Protein AF-A0A936Q738-F1 (afdb_monomer_lite)

Foldseek 3Di:
DCVVPVDDPQVVCVVVVNFALQAEAEQQADDDPVSLVSLLVRQHAYAHQQQLCVQVVVHDRQVLVSVVSVRQYAYDNPDCVRRVPRDLVVRLVRNQVSQCVVPNNVSDDSVNSLLSHFQSVCSSNVNNQATRDDDPPHDPPDDDDDCPPPVNDDPD

Secondary structure (DSSP, 8-state):
-HHHHSS-HHHHHHHTT--STT-EEE---S--HHHHHHHHHH--EEEE-HHHHHHTT-----HHHHHHTT--EEE----HHHHSS--HHHHHHHHHHHHHHHH-TTSS-HHHHHHHHTHHHHHHTT-TTTSSS--TTS--------TTSTTTS---

pLDDT: mean 93.45, std 8.48, range [57.09, 98.75]

Radius of gyration: 16.62 Å; chains: 1; bounding box: 51×31×45 Å

Structure (mmCIF, N/CA/C/O backbone):
data_AF-A0A936Q738-F1
#
_entry.id   AF-A0A936Q738-F1
#
loop_
_atom_site.group_PDB
_atom_site.id
_atom_site.type_symbol
_atom_site.label_atom_id
_atom_site.label_alt_id
_atom_site.label_comp_id
_atom_site.label_asym_id
_atom_site.label_entity_id
_atom_site.label_seq_id
_atom_site.pdbx_PDB_ins_code
_atom_site.Cartn_x
_atom_site.Cartn_y
_atom_site.Cartn_z
_atom_site.occupancy
_atom_site.B_iso_or_equiv
_atom_site.auth_seq_id
_atom_site.auth_comp_id
_atom_site.auth_asym_id
_atom_site.auth_atom_id
_atom_site.pdbx_PDB_model_num
ATOM 1 N N . MET A 1 1 ? -10.833 9.891 15.715 1.00 72.25 1 MET A N 1
ATOM 2 C CA . MET A 1 1 ? -12.306 9.834 15.862 1.00 72.25 1 MET A CA 1
ATOM 3 C C . MET A 1 1 ? -12.761 9.358 17.236 1.00 72.25 1 MET A C 1
ATOM 5 O O . MET A 1 1 ? -13.745 9.904 17.712 1.00 72.25 1 MET A O 1
ATOM 9 N N . ARG A 1 2 ? -12.042 8.444 17.906 1.00 81.81 2 ARG A N 1
ATOM 10 C CA . ARG A 1 2 ? -12.405 7.900 19.234 1.00 81.81 2 ARG A CA 1
ATOM 11 C C . ARG A 1 2 ? -12.929 8.916 20.261 1.00 81.81 2 ARG A C 1
ATOM 13 O O . ARG A 1 2 ? -13.978 8.677 20.839 1.00 81.81 2 ARG A O 1
ATOM 20 N N . SER A 1 3 ? -12.275 10.065 20.446 1.00 84.12 3 SER A N 1
ATOM 21 C CA . SER A 1 3 ? -12.733 11.092 21.404 1.00 84.12 3 SER A CA 1
ATOM 22 C C . SER A 1 3 ? -14.055 11.778 21.031 1.00 84.12 3 SER A C 1
ATOM 24 O O . SER A 1 3 ? -14.686 12.377 21.891 1.00 84.12 3 SER A O 1
ATOM 26 N N . ARG A 1 4 ? -14.473 11.711 19.760 1.00 83.44 4 ARG A N 1
ATOM 27 C CA . ARG A 1 4 ? -15.701 12.338 19.245 1.00 83.44 4 ARG A CA 1
ATOM 28 C C . ARG A 1 4 ? -16.841 11.341 19.036 1.00 83.44 4 ARG A C 1
ATOM 30 O O . ARG A 1 4 ? -17.985 11.707 19.260 1.00 83.44 4 ARG A O 1
ATOM 37 N N . SER A 1 5 ? -16.546 10.121 18.584 1.00 82.25 5 SER A N 1
ATOM 38 C CA . SER A 1 5 ? -17.558 9.103 18.253 1.00 82.25 5 SER A CA 1
ATOM 39 C C . SER A 1 5 ? -17.619 7.934 19.239 1.00 82.25 5 SER A C 1
ATOM 41 O O . SER A 1 5 ? -18.504 7.095 19.121 1.00 82.25 5 SER A O 1
ATOM 43 N N . GLY A 1 6 ? -16.661 7.819 20.166 1.00 87.75 6 GLY A N 1
ATOM 44 C CA . GLY A 1 6 ? -16.509 6.652 21.044 1.00 87.75 6 GLY A CA 1
ATOM 45 C C . GLY A 1 6 ? -16.032 5.377 20.333 1.00 87.75 6 GLY A C 1
ATOM 46 O O . GLY A 1 6 ? -15.773 4.380 20.999 1.00 87.75 6 GLY A O 1
ATOM 47 N N . ARG A 1 7 ? -15.880 5.401 19.001 1.00 85.75 7 ARG A N 1
ATOM 48 C CA . ARG A 1 7 ? -15.551 4.236 18.161 1.00 85.75 7 ARG A CA 1
ATOM 49 C C . ARG A 1 7 ? -14.163 4.329 17.544 1.00 85.75 7 ARG A C 1
ATOM 51 O O . ARG A 1 7 ? -13.603 5.424 17.398 1.00 85.75 7 ARG A O 1
ATOM 58 N N . ALA A 1 8 ? -13.611 3.176 17.177 1.00 92.00 8 ALA A N 1
ATOM 59 C CA . ALA A 1 8 ? -12.398 3.108 16.376 1.00 92.00 8 ALA A CA 1
ATOM 60 C C . ALA A 1 8 ? -12.604 3.755 14.994 1.00 92.00 8 ALA A C 1
ATOM 62 O O . ALA A 1 8 ? -13.736 3.998 14.574 1.00 92.00 8 ALA A O 1
ATOM 63 N N . ASN A 1 9 ? -11.518 4.087 14.292 1.00 92.31 9 ASN A N 1
ATOM 64 C CA . ASN A 1 9 ? -11.635 4.837 13.041 1.00 92.31 9 ASN A CA 1
ATOM 65 C C . ASN A 1 9 ? -12.286 3.968 11.951 1.00 92.31 9 ASN A C 1
ATOM 67 O O . ASN A 1 9 ? -13.209 4.434 11.287 1.00 92.31 9 ASN A O 1
ATOM 71 N N . ILE A 1 10 ? -11.846 2.712 11.799 1.00 94.19 10 ILE A N 1
ATOM 72 C CA . ILE A 1 10 ? -12.395 1.805 10.774 1.00 94.19 10 ILE A CA 1
ATOM 73 C C . ILE A 1 10 ? -13.835 1.402 11.102 1.00 94.19 10 ILE A C 1
ATOM 75 O O . ILE A 1 10 ? -14.693 1.463 10.225 1.00 94.19 10 ILE A O 1
ATOM 79 N N . GLU A 1 11 ? -14.120 1.075 12.367 1.00 93.25 11 GLU A N 1
ATOM 80 C CA . GLU A 1 11 ? -15.486 0.815 12.854 1.00 93.25 11 GLU A CA 1
ATOM 81 C C . GLU A 1 11 ? -16.431 1.956 12.465 1.00 93.25 11 GLU A C 1
ATOM 83 O O . GLU A 1 11 ? -17.464 1.738 11.839 1.00 93.25 11 GLU A O 1
ATOM 88 N N . HIS A 1 12 ? -16.028 3.196 12.756 1.00 93.56 12 HIS A N 1
ATOM 89 C CA . HIS A 1 12 ? -16.848 4.363 12.475 1.00 93.56 12 HIS A CA 1
ATOM 90 C C . HIS A 1 12 ? -17.105 4.569 10.975 1.00 93.56 12 HIS A C 1
ATOM 92 O O . HIS A 1 12 ? -18.223 4.901 10.591 1.00 93.56 12 HIS A O 1
ATOM 98 N N . LEU A 1 13 ? -16.100 4.360 10.116 1.00 93.31 13 LEU A N 1
ATOM 99 C CA . LEU A 1 13 ? -16.276 4.446 8.660 1.00 93.31 13 LEU A CA 1
ATOM 100 C C . LEU A 1 13 ? -17.224 3.364 8.130 1.00 93.31 13 LEU A C 1
ATOM 102 O O . LEU A 1 13 ? -17.991 3.619 7.200 1.00 93.31 13 LEU A O 1
ATOM 106 N N . ARG A 1 14 ? -17.201 2.174 8.734 1.00 91.81 14 ARG A N 1
ATOM 107 C CA . ARG A 1 14 ? -18.110 1.078 8.394 1.00 91.81 14 ARG A CA 1
ATOM 108 C C . ARG A 1 14 ? -19.550 1.391 8.777 1.00 91.81 14 ARG A C 1
ATOM 110 O O . ARG A 1 14 ? -20.441 1.190 7.961 1.00 91.81 14 ARG A O 1
ATOM 117 N N . ASP A 1 15 ? -19.773 1.959 9.960 1.00 92.06 15 ASP A N 1
ATOM 118 C CA . ASP A 1 15 ? -21.109 2.379 10.404 1.00 92.06 15 ASP A CA 1
ATOM 119 C C . ASP A 1 15 ? -21.731 3.449 9.499 1.00 92.06 15 ASP A C 1
ATOM 121 O O . ASP A 1 15 ? -22.948 3.509 9.341 1.00 92.06 15 ASP A O 1
ATOM 125 N N . LEU A 1 16 ? -20.892 4.295 8.897 1.00 93.25 16 LEU A N 1
ATOM 126 C CA . LEU A 1 16 ? -21.312 5.309 7.931 1.00 93.25 16 LEU A CA 1
ATOM 127 C C . LEU A 1 16 ? -21.547 4.742 6.520 1.00 93.25 16 LEU A C 1
ATOM 129 O O . LEU A 1 16 ? -21.914 5.498 5.625 1.00 93.25 16 LEU A O 1
ATOM 133 N N . GLY A 1 17 ? -21.315 3.444 6.299 1.00 94.00 17 GLY A N 1
ATOM 134 C CA . GLY A 1 17 ? -21.425 2.811 4.983 1.00 94.00 17 GLY A CA 1
ATOM 135 C C . GLY A 1 17 ? -20.328 3.229 3.999 1.00 94.00 17 GLY A C 1
ATOM 136 O O . GLY A 1 17 ? -20.502 3.075 2.794 1.00 94.00 17 GLY A O 1
ATOM 137 N N . ILE A 1 18 ? -19.216 3.785 4.496 1.00 94.31 18 ILE A N 1
ATOM 138 C CA . ILE A 1 18 ? -18.078 4.216 3.671 1.00 94.31 18 ILE A CA 1
ATOM 139 C C . ILE A 1 18 ? -17.101 3.059 3.453 1.00 94.31 18 ILE A C 1
ATOM 141 O O . ILE A 1 18 ? -16.459 3.005 2.413 1.00 94.31 18 ILE A O 1
ATOM 145 N N . ALA A 1 19 ? -16.951 2.138 4.407 1.00 94.31 19 ALA A N 1
ATOM 146 C CA . ALA A 1 19 ? -16.081 0.972 4.233 1.00 94.31 19 ALA A CA 1
ATOM 147 C C . ALA A 1 19 ? -16.670 -0.042 3.234 1.00 94.31 19 ALA A C 1
ATOM 149 O O . ALA A 1 19 ? -17.887 -0.129 3.067 1.00 94.31 19 ALA A O 1
ATOM 150 N N . GLY A 1 20 ? -15.805 -0.829 2.595 1.00 94.69 20 GLY A N 1
ATOM 151 C CA . GLY A 1 20 ? -16.184 -1.910 1.690 1.00 94.69 20 GLY A CA 1
ATOM 152 C C . GLY A 1 20 ? -15.331 -1.990 0.418 1.00 94.69 20 GLY A C 1
ATOM 153 O O . GLY A 1 20 ? -14.360 -1.247 0.258 1.00 94.69 20 GLY A O 1
ATOM 154 N N . PRO A 1 21 ? -15.718 -2.851 -0.543 1.00 94.25 21 PRO A N 1
ATOM 155 C CA . PRO A 1 21 ? -14.902 -3.178 -1.718 1.00 94.25 21 PRO A CA 1
ATOM 156 C C . PRO A 1 21 ? -14.640 -2.013 -2.682 1.00 94.25 21 PRO A C 1
ATOM 158 O O . PRO A 1 21 ? -13.734 -2.096 -3.506 1.00 94.25 21 PRO A O 1
ATOM 161 N N . ALA A 1 22 ? -15.438 -0.945 -2.603 1.00 94.31 22 ALA A N 1
ATOM 162 C CA . ALA A 1 22 ? -15.293 0.261 -3.420 1.00 94.31 22 ALA A CA 1
ATOM 163 C C . ALA A 1 22 ? -14.442 1.353 -2.742 1.00 94.31 22 ALA A C 1
ATOM 165 O O . ALA A 1 22 ? -14.378 2.478 -3.238 1.00 94.31 22 ALA A O 1
ATOM 166 N N . THR A 1 23 ? -13.803 1.036 -1.612 1.00 97.38 23 THR A N 1
ATOM 167 C CA . THR A 1 23 ? -13.111 2.013 -0.770 1.00 97.38 23 THR A CA 1
ATOM 168 C C . THR A 1 23 ? -11.634 1.693 -0.632 1.00 97.38 23 THR A C 1
ATOM 170 O O . THR A 1 23 ? -11.234 0.559 -0.363 1.00 97.38 23 THR A O 1
ATOM 173 N N . VAL A 1 24 ? -10.819 2.741 -0.771 1.00 98.12 24 VAL A N 1
ATOM 174 C CA . VAL A 1 24 ? -9.377 2.709 -0.525 1.00 98.12 24 VAL A CA 1
ATOM 175 C C . VAL A 1 24 ? -9.057 3.690 0.596 1.00 98.12 24 VAL A C 1
ATOM 177 O O . VAL A 1 24 ? -9.210 4.901 0.438 1.00 98.12 24 VAL A O 1
ATOM 180 N N . LEU A 1 25 ? -8.613 3.178 1.741 1.00 97.88 25 LEU A N 1
ATOM 181 C CA . LEU A 1 25 ? -8.233 3.997 2.887 1.00 97.88 25 LEU A CA 1
ATOM 182 C C . LEU A 1 25 ? -6.737 4.296 2.855 1.00 97.88 25 LEU A C 1
ATOM 184 O O . LEU A 1 25 ? -5.913 3.387 2.772 1.00 97.88 25 LEU A O 1
ATOM 188 N N . ALA A 1 26 ? -6.376 5.573 2.947 1.00 97.31 26 ALA A N 1
ATOM 189 C CA . ALA A 1 26 ? -4.982 5.998 2.959 1.00 97.31 26 ALA A CA 1
ATOM 190 C C . ALA A 1 26 ? -4.324 5.799 4.335 1.00 97.31 26 ALA A C 1
ATOM 192 O O . ALA A 1 26 ? -4.950 5.967 5.385 1.00 97.31 26 ALA A O 1
ATOM 193 N N . HIS A 1 27 ? -3.025 5.498 4.314 1.00 97.69 27 HIS A N 1
ATOM 194 C CA . HIS A 1 27 ? -2.110 5.361 5.454 1.00 97.69 27 HIS A CA 1
ATOM 195 C C . HIS A 1 27 ? -2.363 4.152 6.362 1.00 97.69 27 HIS A C 1
ATOM 197 O O . HIS A 1 27 ? -1.476 3.309 6.499 1.00 97.69 27 HIS A O 1
ATOM 203 N N . VAL A 1 28 ? -3.536 4.099 7.004 1.00 97.56 28 VAL A N 1
ATOM 204 C CA . VAL A 1 28 ? -4.040 3.001 7.857 1.00 97.56 28 VAL A CA 1
ATOM 205 C C . VAL A 1 28 ? -2.971 2.447 8.816 1.00 97.56 28 VAL A C 1
ATOM 207 O O . VAL A 1 28 ? -2.702 1.250 8.873 1.00 97.56 28 VAL A O 1
ATOM 210 N N . ILE A 1 29 ? -2.321 3.352 9.554 1.00 97.44 29 ILE A N 1
ATOM 211 C CA . ILE A 1 29 ? -1.153 3.052 10.400 1.00 97.44 29 ILE A CA 1
ATOM 212 C C . ILE A 1 29 ? -1.569 2.497 11.766 1.00 97.44 29 ILE A C 1
ATOM 214 O O . ILE A 1 29 ? -1.024 1.505 12.239 1.00 97.44 29 ILE A O 1
ATOM 218 N N . HIS A 1 30 ? -2.531 3.155 12.415 1.00 96.06 30 HIS A N 1
ATOM 219 C CA . HIS A 1 30 ? -2.882 2.912 13.815 1.00 96.06 30 HIS A CA 1
ATOM 220 C C . HIS A 1 30 ? -4.166 2.092 13.935 1.00 96.06 30 HIS A C 1
ATOM 222 O O . HIS A 1 30 ? -5.200 2.616 14.346 1.00 96.06 30 HIS A O 1
ATOM 228 N N . THR A 1 31 ? -4.101 0.818 13.553 1.00 96.44 31 THR A N 1
ATOM 229 C CA . THR A 1 31 ? -5.215 -0.128 13.698 1.00 96.44 31 THR A CA 1
ATOM 230 C C . THR A 1 31 ? -5.015 -1.038 14.902 1.00 96.44 31 THR A C 1
ATOM 232 O O . THR A 1 31 ? -3.916 -1.559 15.138 1.00 96.44 31 THR A O 1
ATOM 235 N N . ASN A 1 32 ? -6.093 -1.250 15.656 1.00 95.38 32 ASN A N 1
ATOM 236 C CA . ASN A 1 32 ? -6.174 -2.333 16.636 1.00 95.38 32 ASN A CA 1
ATOM 237 C C . ASN A 1 32 ? -6.583 -3.663 15.962 1.00 95.38 32 ASN A C 1
ATOM 239 O O . ASN A 1 32 ? -6.910 -3.686 14.780 1.00 95.38 32 ASN A O 1
ATOM 243 N N . GLU A 1 33 ? -6.571 -4.767 16.712 1.00 96.44 33 GLU A N 1
ATOM 244 C CA . GLU A 1 33 ? -6.899 -6.105 16.188 1.00 96.44 33 GLU A CA 1
ATOM 245 C C . GLU A 1 33 ? -8.286 -6.179 15.528 1.00 96.44 33 GLU A C 1
ATOM 247 O O . GLU A 1 33 ? -8.430 -6.740 14.444 1.00 96.44 33 GLU A O 1
ATOM 252 N N . GLU A 1 34 ? -9.293 -5.561 16.146 1.00 95.75 34 GLU A N 1
ATOM 253 C CA . GLU A 1 34 ? -10.661 -5.570 15.627 1.00 95.75 34 GLU A CA 1
ATOM 254 C C . GLU A 1 34 ? -10.774 -4.790 14.311 1.00 95.75 34 GLU A C 1
ATOM 256 O O . GLU A 1 34 ? -11.357 -5.281 13.351 1.00 95.75 34 GLU A O 1
ATOM 261 N N . GLU A 1 35 ? -10.135 -3.622 14.200 1.00 96.62 35 GLU A N 1
ATOM 262 C CA . GLU A 1 35 ? -10.085 -2.848 12.955 1.00 96.62 35 GLU A CA 1
ATOM 263 C C . GLU A 1 35 ? -9.425 -3.646 11.822 1.00 96.62 35 GLU A C 1
ATOM 265 O O . GLU A 1 35 ? -9.862 -3.556 10.677 1.00 96.62 35 GLU A O 1
ATOM 270 N N . ARG A 1 36 ? -8.411 -4.466 12.125 1.00 97.62 36 ARG A N 1
ATOM 271 C CA . ARG A 1 36 ? -7.769 -5.337 11.125 1.00 97.62 36 ARG A CA 1
ATOM 272 C C . ARG A 1 36 ? -8.672 -6.480 10.692 1.00 97.62 36 ARG A C 1
ATOM 274 O O . ARG A 1 36 ? -8.710 -6.793 9.506 1.00 97.62 36 ARG A O 1
ATOM 281 N N . ARG A 1 37 ? -9.416 -7.077 11.626 1.00 97.19 37 ARG A N 1
ATOM 282 C CA . ARG A 1 37 ? -10.444 -8.076 11.308 1.00 97.19 37 ARG A CA 1
ATOM 283 C C . ARG A 1 37 ? -11.516 -7.481 10.398 1.00 97.19 37 ARG A C 1
ATOM 285 O O . ARG A 1 37 ? -11.827 -8.056 9.364 1.00 97.19 37 ARG A O 1
ATOM 292 N N . LEU A 1 38 ? -12.001 -6.285 10.725 1.00 96.44 38 LEU A N 1
ATOM 293 C CA . LEU A 1 38 ? -13.002 -5.588 9.922 1.00 96.44 38 LEU A CA 1
ATOM 294 C C . LEU A 1 38 ? -12.519 -5.324 8.490 1.00 96.44 38 LEU A C 1
ATOM 296 O O . LEU A 1 38 ? -13.267 -5.619 7.559 1.00 96.44 38 LEU A O 1
ATOM 300 N N . LEU A 1 39 ? -11.285 -4.833 8.321 1.00 97.56 39 LEU A N 1
ATOM 301 C CA . LEU A 1 39 ? -10.675 -4.617 7.002 1.00 97.56 39 LEU A CA 1
ATOM 302 C C . LEU A 1 39 ? -10.563 -5.912 6.187 1.00 97.56 39 LEU A C 1
ATOM 304 O O . LEU A 1 39 ? -10.779 -5.896 4.977 1.00 97.56 39 LEU A O 1
ATOM 308 N N . ALA A 1 40 ? -10.219 -7.029 6.834 1.00 97.31 40 ALA A N 1
ATOM 309 C CA . ALA A 1 40 ? -10.163 -8.330 6.171 1.00 97.31 40 ALA A CA 1
ATOM 310 C C . ALA A 1 40 ? -11.561 -8.805 5.736 1.00 97.31 40 ALA A C 1
ATOM 312 O O . ALA A 1 40 ? -11.712 -9.352 4.645 1.00 97.31 40 ALA A O 1
ATOM 313 N N . ASP A 1 41 ? -12.580 -8.546 6.560 1.00 96.50 41 ASP A N 1
ATOM 314 C CA . ASP A 1 41 ? -13.944 -9.033 6.348 1.00 96.50 41 ASP A CA 1
ATOM 315 C C . ASP A 1 41 ? -14.717 -8.257 5.263 1.00 96.50 41 ASP A C 1
ATOM 317 O O . ASP A 1 41 ? -15.533 -8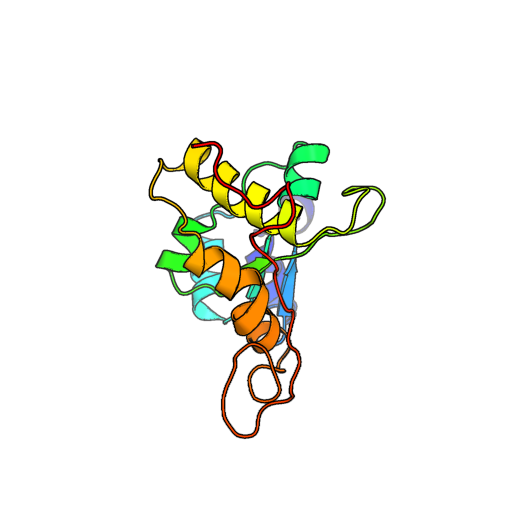.849 4.558 1.00 96.50 41 ASP A O 1
ATOM 321 N N . ASP A 1 42 ? -14.533 -6.935 5.135 1.00 94.62 42 ASP A N 1
ATOM 322 C CA . ASP A 1 42 ? -15.331 -6.108 4.203 1.00 94.62 42 ASP A CA 1
ATOM 323 C C . ASP A 1 42 ? -14.681 -5.841 2.841 1.00 94.62 42 ASP A C 1
ATOM 325 O O . ASP A 1 42 ? -15.325 -5.284 1.949 1.00 94.62 42 ASP A O 1
ATOM 329 N N . GLY A 1 43 ? -13.427 -6.253 2.653 1.00 94.31 43 GLY A N 1
ATOM 330 C CA . GLY A 1 43 ? -12.711 -6.083 1.391 1.00 94.31 43 GLY A CA 1
ATOM 331 C C . GLY A 1 43 ? -12.258 -4.650 1.103 1.00 94.31 43 GLY A C 1
ATOM 332 O O . GLY A 1 43 ? -11.869 -4.370 -0.035 1.00 94.31 43 GLY A O 1
ATOM 333 N N . THR A 1 44 ? -12.279 -3.757 2.099 1.00 97.88 44 THR A N 1
ATOM 334 C CA . THR A 1 44 ? -11.684 -2.417 1.998 1.00 97.88 44 THR A CA 1
ATOM 335 C C . THR A 1 44 ? -10.192 -2.519 1.685 1.00 97.88 44 THR A C 1
ATOM 337 O O . THR A 1 44 ? -9.448 -3.253 2.337 1.00 97.88 44 THR A O 1
ATOM 340 N N . ALA A 1 45 ? -9.728 -1.755 0.697 1.00 98.44 45 ALA A N 1
ATOM 341 C CA . ALA A 1 45 ? -8.314 -1.701 0.349 1.00 98.44 45 ALA A CA 1
ATOM 342 C C . ALA A 1 45 ? -7.566 -0.639 1.171 1.00 98.44 45 ALA A C 1
ATOM 344 O O . ALA A 1 45 ? -8.129 0.370 1.598 1.00 98.44 45 ALA A O 1
ATOM 345 N N . VAL A 1 46 ? -6.263 -0.842 1.348 1.00 98.62 46 VAL A N 1
ATOM 346 C CA . VAL A 1 46 ? -5.361 0.071 2.056 1.00 98.62 46 VAL A CA 1
ATOM 347 C C . VAL A 1 46 ? -4.354 0.661 1.076 1.00 98.62 46 VAL A C 1
ATOM 349 O O . VAL A 1 46 ? -3.597 -0.085 0.469 1.00 98.62 46 VAL A O 1
ATOM 352 N N . ALA A 1 47 ? -4.273 1.986 0.973 1.00 98.25 47 ALA A N 1
ATOM 353 C CA . ALA A 1 47 ? -3.186 2.674 0.278 1.00 98.25 47 ALA A CA 1
ATOM 354 C C . ALA A 1 47 ? -2.059 3.010 1.262 1.00 98.25 47 ALA A C 1
ATOM 356 O O . ALA A 1 47 ? -2.186 3.902 2.106 1.00 98.25 47 ALA A O 1
ATOM 357 N N . HIS A 1 48 ? -0.941 2.291 1.165 1.00 98.44 48 HIS A N 1
ATOM 358 C CA . HIS A 1 48 ? 0.248 2.570 1.959 1.00 98.44 48 HIS A CA 1
ATOM 359 C C . HIS A 1 48 ? 1.038 3.735 1.347 1.00 98.44 48 HIS A C 1
ATOM 361 O O . HIS A 1 48 ? 1.512 3.631 0.216 1.00 98.44 48 HIS A O 1
ATOM 367 N N . CYS A 1 49 ? 1.208 4.815 2.120 1.00 98.06 49 CYS A N 1
ATOM 368 C CA . CYS A 1 49 ? 1.953 6.016 1.720 1.00 98.06 49 CYS A CA 1
ATOM 369 C C . CYS A 1 49 ? 3.250 6.177 2.535 1.00 98.06 49 CYS A C 1
ATOM 371 O O . CYS A 1 49 ? 3.297 6.997 3.459 1.00 98.06 49 CYS A O 1
ATOM 373 N N . PRO A 1 50 ? 4.291 5.361 2.283 1.00 97.50 50 PRO A N 1
ATOM 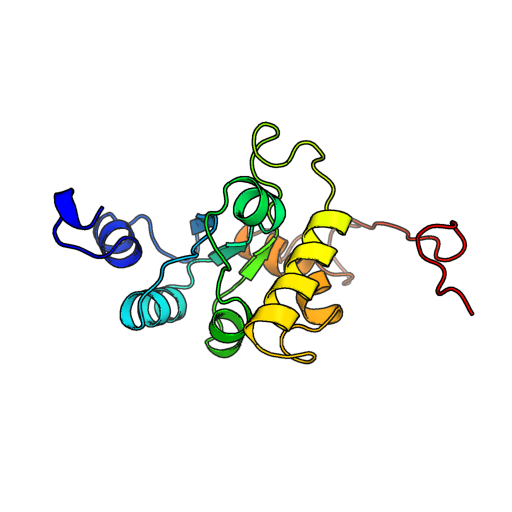374 C CA . PRO A 1 50 ? 5.447 5.262 3.168 1.00 97.50 50 PRO A CA 1
ATOM 375 C C . PRO A 1 50 ? 6.240 6.565 3.299 1.00 97.50 50 PRO A C 1
ATOM 377 O O . PRO A 1 50 ? 6.632 6.898 4.417 1.00 97.50 50 PRO A O 1
ATOM 380 N N . SER A 1 51 ? 6.458 7.320 2.216 1.00 97.06 51 SER A N 1
ATOM 381 C CA . SER A 1 51 ? 7.232 8.569 2.306 1.00 97.06 51 SER A CA 1
ATOM 382 C C . SER A 1 51 ? 6.509 9.641 3.123 1.00 97.06 51 SER A C 1
ATOM 384 O O . SER A 1 51 ? 7.134 10.275 3.971 1.00 97.06 51 SER A O 1
ATOM 386 N N . SER A 1 52 ? 5.191 9.791 2.939 1.00 97.12 52 SER A N 1
ATOM 387 C CA . SER A 1 52 ? 4.365 10.712 3.739 1.00 97.12 52 SER A CA 1
ATOM 388 C C . SER A 1 52 ? 4.375 10.327 5.218 1.00 97.12 52 SER A C 1
ATOM 390 O O . SER A 1 52 ? 4.669 11.154 6.085 1.00 97.12 52 SER A O 1
ATOM 392 N N . ASN A 1 53 ? 4.193 9.035 5.508 1.00 97.19 53 ASN A N 1
ATOM 393 C CA . ASN A 1 53 ? 4.235 8.518 6.873 1.00 97.19 53 ASN A CA 1
ATOM 394 C C . ASN A 1 53 ? 5.582 8.783 7.565 1.00 97.19 53 ASN A C 1
ATOM 396 O O . ASN A 1 53 ? 5.610 9.116 8.751 1.00 97.19 53 ASN A O 1
ATOM 400 N N . LEU A 1 54 ? 6.689 8.629 6.829 1.00 95.19 54 LEU A N 1
ATOM 401 C CA . LEU A 1 54 ? 8.036 8.928 7.309 1.00 95.19 54 LEU A CA 1
ATOM 402 C C . LEU A 1 54 ? 8.219 10.422 7.572 1.00 95.19 54 LEU A C 1
ATOM 404 O O . LEU A 1 54 ? 8.623 10.803 8.669 1.00 95.19 54 LEU A O 1
ATOM 408 N N . LYS A 1 55 ? 7.907 11.263 6.579 1.00 96.19 55 LYS A N 1
ATOM 409 C CA . LYS A 1 55 ? 8.130 12.712 6.643 1.00 96.19 55 LYS A CA 1
ATOM 410 C C . LYS A 1 55 ? 7.352 13.356 7.789 1.00 96.19 55 LYS A C 1
ATOM 412 O O . LYS A 1 55 ? 7.876 14.232 8.470 1.00 96.19 55 LYS A O 1
ATOM 417 N N . LEU A 1 56 ? 6.118 12.910 8.012 1.00 96.94 56 LEU A N 1
ATOM 418 C CA . LEU A 1 56 ? 5.230 13.443 9.047 1.00 96.94 56 LEU A CA 1
ATOM 419 C C . LEU A 1 56 ? 5.353 12.718 10.393 1.00 96.94 56 LEU A C 1
ATOM 421 O O . LEU A 1 56 ? 4.551 12.974 11.289 1.00 96.94 56 LEU A O 1
ATOM 425 N N . ALA A 1 57 ? 6.312 11.795 10.535 1.00 96.69 57 ALA A N 1
ATOM 426 C CA . ALA A 1 57 ? 6.478 10.958 11.724 1.00 96.69 57 ALA A CA 1
ATOM 427 C C . ALA A 1 57 ? 5.170 10.267 12.171 1.00 96.69 57 ALA A C 1
ATOM 429 O O . ALA A 1 57 ? 4.922 10.074 13.359 1.00 96.69 57 ALA A O 1
ATOM 430 N N . SER A 1 58 ? 4.317 9.889 11.212 1.00 96.69 58 SER A N 1
ATOM 431 C CA . SER A 1 58 ? 3.002 9.297 11.488 1.00 96.69 58 SER A CA 1
ATOM 432 C C . SER A 1 58 ? 3.096 7.839 11.941 1.00 96.69 58 SER A C 1
ATOM 434 O O . SER A 1 58 ? 2.191 7.339 12.594 1.00 96.69 58 SER A O 1
ATOM 436 N N . GLY A 1 59 ? 4.190 7.146 11.618 1.00 96.50 59 GLY A N 1
ATOM 437 C CA . GLY A 1 59 ? 4.449 5.767 12.039 1.00 96.50 59 GLY A CA 1
ATOM 438 C C . GLY A 1 59 ? 4.510 4.768 10.884 1.00 96.50 59 GLY A C 1
ATOM 439 O O . GLY A 1 59 ? 4.497 5.132 9.709 1.00 96.50 59 GLY A O 1
ATOM 440 N N . ILE A 1 60 ? 4.606 3.481 11.220 1.00 97.12 60 ILE A N 1
ATOM 441 C CA . ILE A 1 60 ? 4.804 2.396 10.250 1.00 97.12 60 ILE A CA 1
ATOM 442 C C . ILE A 1 60 ? 3.502 1.607 10.103 1.00 97.12 60 ILE A C 1
ATOM 444 O O . ILE A 1 60 ? 3.017 1.019 11.065 1.00 97.12 60 ILE A O 1
ATOM 448 N N . CYS A 1 61 ? 2.932 1.602 8.896 1.00 97.69 61 CYS A N 1
ATOM 449 C CA . CYS A 1 61 ? 1.759 0.786 8.575 1.00 97.69 61 CYS A CA 1
ATOM 450 C C . CYS A 1 61 ? 2.137 -0.708 8.634 1.00 97.69 61 CYS A C 1
ATOM 452 O O . CYS A 1 61 ? 3.159 -1.065 8.042 1.00 97.69 61 CYS A O 1
ATOM 454 N N . PRO A 1 62 ? 1.367 -1.581 9.314 1.00 97.62 62 PRO A N 1
ATOM 455 C CA . PRO A 1 62 ? 1.720 -2.990 9.513 1.00 97.62 62 PRO A CA 1
ATOM 456 C C . PRO A 1 62 ? 1.391 -3.849 8.276 1.00 97.62 62 PRO A C 1
ATOM 458 O O . PRO A 1 62 ? 0.586 -4.777 8.324 1.00 97.62 62 PRO A O 1
ATOM 461 N N . VAL A 1 63 ? 2.029 -3.542 7.144 1.00 98.50 63 VAL A N 1
ATOM 462 C CA . VAL A 1 63 ? 1.755 -4.168 5.838 1.00 98.50 63 VAL A CA 1
ATOM 463 C C . VAL A 1 63 ? 1.894 -5.702 5.849 1.00 98.50 63 VAL A C 1
ATOM 465 O O . VAL A 1 63 ? 1.004 -6.351 5.305 1.00 98.50 63 VAL A O 1
ATOM 468 N N . PRO A 1 64 ? 2.929 -6.324 6.455 1.00 98.25 64 PRO A N 1
ATOM 469 C CA . PRO A 1 64 ? 3.053 -7.781 6.484 1.00 98.25 64 PRO A CA 1
ATOM 470 C C . PRO A 1 64 ? 1.866 -8.468 7.163 1.00 98.25 64 PRO A C 1
ATOM 472 O O . PRO A 1 64 ? 1.377 -9.474 6.658 1.00 98.25 64 PRO A O 1
ATOM 475 N N . ASP A 1 65 ? 1.371 -7.901 8.267 1.00 98.31 65 ASP A N 1
ATOM 476 C CA . ASP A 1 65 ? 0.188 -8.409 8.970 1.00 98.31 65 ASP A CA 1
ATOM 477 C C . ASP A 1 65 ? -1.075 -8.250 8.112 1.00 98.31 65 ASP A C 1
ATOM 479 O O . ASP A 1 65 ? -1.871 -9.180 8.006 1.00 98.31 65 ASP A O 1
ATOM 483 N N . TYR A 1 66 ? -1.228 -7.121 7.414 1.00 98.56 66 TYR A N 1
ATOM 484 C CA . TYR A 1 66 ? -2.349 -6.918 6.492 1.00 98.56 66 TYR A CA 1
ATOM 485 C C . TYR A 1 66 ? -2.356 -7.936 5.354 1.00 98.56 66 TYR A C 1
ATOM 487 O O . TYR A 1 66 ? -3.377 -8.577 5.104 1.00 98.56 66 TYR A O 1
ATOM 495 N N . LEU A 1 67 ? -1.208 -8.141 4.707 1.00 98.31 67 LEU A N 1
ATOM 496 C CA . LEU A 1 67 ? -1.081 -9.122 3.633 1.00 98.31 67 LEU A CA 1
ATOM 497 C C . LEU A 1 67 ? -1.334 -10.551 4.136 1.00 98.31 67 LEU A C 1
ATOM 499 O O . LEU A 1 67 ? -2.002 -11.320 3.450 1.00 98.31 67 LEU A O 1
ATOM 503 N N . ALA A 1 68 ? -0.861 -10.900 5.339 1.00 97.94 68 ALA A N 1
ATOM 504 C CA . ALA A 1 68 ? -1.106 -12.210 5.947 1.00 97.94 68 ALA A CA 1
ATOM 505 C C . ALA A 1 68 ? -2.596 -12.470 6.235 1.00 97.94 68 ALA A C 1
ATOM 507 O O . ALA A 1 68 ? -3.041 -13.615 6.192 1.00 97.94 68 ALA A O 1
ATOM 508 N N . ARG A 1 69 ? -3.373 -11.411 6.485 1.00 98.25 69 ARG A N 1
ATOM 509 C CA . ARG A 1 69 ? -4.830 -11.464 6.696 1.00 98.25 69 ARG A CA 1
ATOM 510 C C . ARG A 1 69 ? -5.643 -11.424 5.401 1.00 98.25 69 ARG A C 1
ATOM 512 O O . ARG A 1 69 ? -6.865 -11.463 5.458 1.00 98.25 69 ARG A O 1
ATOM 519 N N . GLY A 1 70 ? -4.992 -11.320 4.241 1.00 97.88 70 GLY A N 1
ATOM 520 C CA . GLY A 1 70 ? -5.669 -11.173 2.951 1.00 97.88 70 GLY A CA 1
ATOM 521 C C . GLY A 1 70 ? -6.218 -9.767 2.684 1.00 97.88 70 GLY A C 1
ATOM 522 O O . GLY A 1 70 ? -6.961 -9.578 1.722 1.00 97.88 70 GLY A O 1
ATOM 523 N N . ILE A 1 71 ? -5.841 -8.769 3.492 1.00 98.56 71 ILE A N 1
ATOM 524 C CA . ILE A 1 71 ? -6.204 -7.371 3.248 1.00 98.56 71 ILE A CA 1
ATOM 525 C C . ILE A 1 71 ? -5.441 -6.886 2.015 1.00 98.56 71 ILE A C 1
ATOM 527 O O . ILE A 1 71 ? -4.219 -7.029 1.917 1.00 98.56 71 ILE A O 1
ATOM 531 N N . ARG A 1 72 ? -6.157 -6.268 1.072 1.00 98.44 72 ARG A N 1
ATOM 532 C CA . ARG A 1 72 ? -5.543 -5.686 -0.122 1.00 98.44 72 ARG A CA 1
ATOM 533 C C . ARG A 1 72 ? -4.768 -4.431 0.250 1.00 98.44 72 ARG A C 1
ATOM 535 O O . ARG A 1 72 ? -5.362 -3.444 0.678 1.00 98.44 72 ARG A O 1
ATOM 542 N N . VAL A 1 73 ? -3.459 -4.445 0.019 1.00 98.75 73 VAL A N 1
ATOM 543 C CA . VAL A 1 73 ? -2.594 -3.277 0.217 1.00 98.75 73 VAL A CA 1
ATOM 544 C C . VAL A 1 73 ? -2.045 -2.807 -1.128 1.00 98.75 73 VAL A C 1
ATOM 546 O O . VAL A 1 73 ? -1.561 -3.603 -1.929 1.00 98.75 73 VAL A O 1
ATOM 549 N N . THR A 1 74 ? -2.115 -1.505 -1.368 1.00 98.50 74 THR A N 1
ATOM 550 C CA . THR A 1 74 ? -1.614 -0.803 -2.552 1.00 98.50 74 THR A CA 1
ATOM 551 C C . THR A 1 74 ? -0.571 0.239 -2.137 1.00 98.50 74 THR A C 1
ATOM 553 O O . THR A 1 74 ? -0.312 0.429 -0.944 1.00 98.50 74 THR A O 1
ATOM 556 N N . LEU A 1 75 ? 0.049 0.914 -3.107 1.00 97.69 75 LEU A N 1
ATOM 557 C CA . LEU A 1 75 ? 0.944 2.048 -2.854 1.00 97.69 75 LEU A CA 1
ATOM 558 C C . LEU A 1 75 ? 0.309 3.372 -3.275 1.00 97.69 75 LEU A C 1
ATOM 560 O O . LEU A 1 75 ? -0.356 3.451 -4.307 1.00 97.69 75 LEU A O 1
ATOM 564 N N . GLY A 1 76 ? 0.572 4.419 -2.496 1.00 95.50 76 GLY A N 1
ATOM 565 C CA . GLY A 1 76 ? 0.214 5.796 -2.821 1.00 95.50 76 GLY A CA 1
ATOM 566 C C . GLY A 1 76 ? 1.340 6.755 -2.450 1.00 95.50 76 GLY A C 1
ATOM 567 O O . GLY A 1 76 ? 2.020 6.556 -1.452 1.00 95.50 76 GLY A O 1
ATOM 568 N N . ALA A 1 77 ? 1.544 7.807 -3.241 1.00 92.88 77 ALA A N 1
ATOM 569 C CA . ALA A 1 77 ? 2.537 8.833 -2.918 1.00 92.88 77 ALA A CA 1
ATOM 570 C C . ALA A 1 77 ? 2.009 9.884 -1.925 1.00 92.88 77 ALA A C 1
ATOM 572 O O . ALA A 1 77 ? 2.813 10.578 -1.310 1.00 92.88 77 ALA A O 1
ATOM 573 N N . ASP A 1 78 ? 0.685 9.972 -1.737 1.00 93.12 78 ASP A N 1
ATOM 574 C CA . ASP A 1 78 ? 0.017 11.101 -1.073 1.00 93.12 78 ASP A CA 1
ATOM 575 C C . ASP A 1 78 ? 0.287 12.440 -1.806 1.00 93.12 78 ASP A C 1
ATOM 577 O O . ASP A 1 78 ? 0.715 12.459 -2.964 1.00 93.12 78 ASP A O 1
ATOM 581 N N . GLY A 1 79 ? -0.035 13.573 -1.184 1.00 86.56 79 GLY A N 1
ATOM 582 C CA . GLY A 1 79 ? 0.150 14.900 -1.759 1.00 86.56 79 GLY A CA 1
ATOM 583 C C . GLY A 1 79 ? 1.608 15.373 -1.810 1.00 86.56 79 GLY A C 1
ATOM 584 O O . GLY A 1 79 ? 2.441 15.039 -0.968 1.00 86.56 79 GLY A O 1
ATOM 585 N N . ALA A 1 80 ? 1.902 16.266 -2.762 1.00 83.88 80 ALA A N 1
ATOM 586 C CA . ALA A 1 80 ? 3.210 16.915 -2.872 1.00 83.88 80 ALA A CA 1
ATOM 587 C C . ALA A 1 80 ? 3.724 17.537 -1.551 1.00 83.88 80 ALA A C 1
ATOM 589 O O . ALA A 1 80 ? 4.893 17.321 -1.262 1.00 83.88 80 ALA A O 1
ATOM 590 N N . PRO A 1 81 ? 2.913 18.205 -0.696 1.00 89.06 81 PRO A N 1
ATOM 591 C CA . PRO A 1 81 ? 3.407 18.821 0.546 1.00 89.06 81 PRO A CA 1
ATOM 592 C C . PRO A 1 81 ? 4.006 17.844 1.570 1.00 89.06 81 PRO A C 1
ATOM 594 O O . PRO A 1 81 ? 4.792 18.245 2.433 1.00 89.06 81 PRO A O 1
ATOM 597 N N . CYS A 1 82 ? 3.631 16.566 1.507 1.00 79.56 82 CYS A N 1
ATOM 598 C CA . CYS A 1 82 ? 4.071 15.522 2.431 1.00 79.56 82 CYS A CA 1
ATOM 599 C C . CYS A 1 82 ? 4.945 14.441 1.763 1.00 79.56 82 CYS A C 1
ATOM 601 O O . CYS A 1 82 ? 5.436 13.566 2.467 1.00 79.56 82 CYS A O 1
ATOM 603 N N . ASN A 1 83 ? 5.219 14.533 0.455 1.00 91.38 83 ASN A N 1
ATOM 604 C CA . ASN A 1 83 ? 6.077 13.598 -0.292 1.00 91.38 83 ASN A CA 1
ATOM 605 C C . ASN A 1 83 ? 7.260 14.281 -1.004 1.00 91.38 83 ASN A C 1
ATOM 607 O O . ASN A 1 83 ? 8.381 13.782 -0.988 1.00 91.38 83 ASN A O 1
ATOM 611 N N . ASP A 1 84 ? 6.997 15.431 -1.622 1.00 87.06 84 ASP A N 1
ATOM 612 C CA . ASP A 1 84 ? 7.900 16.268 -2.419 1.00 87.06 84 ASP A CA 1
ATOM 613 C C . ASP A 1 84 ? 8.433 15.676 -3.746 1.00 87.06 84 ASP A C 1
ATOM 615 O O . ASP A 1 84 ? 9.090 16.414 -4.483 1.00 87.06 84 ASP A O 1
ATOM 619 N N . ARG A 1 85 ? 8.184 14.397 -4.104 1.00 80.56 85 ARG A N 1
ATOM 620 C CA . ARG A 1 85 ? 8.771 13.796 -5.332 1.00 80.56 85 ARG A CA 1
ATOM 621 C C . ARG A 1 85 ? 7.856 12.963 -6.233 1.00 80.56 85 ARG A C 1
ATOM 623 O O . ARG A 1 85 ? 8.247 12.748 -7.375 1.00 80.56 85 ARG A O 1
ATOM 630 N N . LEU A 1 86 ? 6.674 12.528 -5.778 1.00 89.94 86 LEU A N 1
ATOM 631 C CA . LEU A 1 86 ? 5.730 11.687 -6.551 1.00 89.94 86 LEU A CA 1
ATOM 632 C C . LEU A 1 86 ? 6.427 10.551 -7.337 1.00 89.94 86 LEU A C 1
ATOM 634 O O . LEU A 1 86 ? 6.055 10.234 -8.466 1.00 89.94 86 LEU A O 1
ATOM 638 N N . ASP A 1 87 ? 7.458 9.952 -6.734 1.00 93.12 87 ASP A N 1
ATOM 639 C CA . ASP A 1 87 ? 8.294 8.928 -7.357 1.00 93.12 87 ASP A CA 1
ATOM 640 C C . ASP A 1 87 ? 7.868 7.529 -6.875 1.00 93.12 87 ASP A C 1
ATOM 642 O O . ASP A 1 87 ? 8.134 7.166 -5.721 1.00 93.12 87 ASP A O 1
ATOM 646 N N . PRO A 1 88 ? 7.251 6.702 -7.740 1.00 92.75 88 PRO A N 1
ATOM 647 C CA . PRO A 1 88 ? 6.777 5.378 -7.353 1.00 92.75 88 PRO A CA 1
ATOM 648 C C . PRO A 1 88 ? 7.915 4.421 -6.969 1.00 92.75 88 PRO A C 1
ATOM 650 O O . PRO A 1 88 ? 7.695 3.523 -6.156 1.00 92.75 88 PRO A O 1
ATOM 653 N N . PHE A 1 89 ? 9.133 4.592 -7.498 1.00 93.88 89 PHE A N 1
ATOM 654 C CA . PHE A 1 89 ? 10.267 3.737 -7.129 1.00 93.88 89 PHE A CA 1
ATOM 655 C C . PHE A 1 89 ? 10.763 4.037 -5.719 1.00 93.88 89 PHE A C 1
ATOM 657 O O . PHE A 1 89 ? 11.076 3.108 -4.968 1.00 93.88 89 PHE A O 1
ATOM 664 N N . SER A 1 90 ? 10.768 5.314 -5.333 1.00 94.56 90 SER A N 1
ATOM 665 C CA . SER A 1 90 ? 11.018 5.719 -3.951 1.00 94.56 90 SER A CA 1
ATOM 666 C C . SER A 1 90 ? 9.947 5.168 -3.003 1.00 94.56 90 SER A C 1
ATOM 668 O O . SER A 1 90 ? 10.307 4.574 -1.986 1.00 94.56 90 SER A O 1
ATOM 670 N N . GLU A 1 91 ? 8.654 5.243 -3.355 1.00 97.19 91 GLU A N 1
ATOM 671 C CA . GLU A 1 91 ? 7.585 4.643 -2.535 1.00 97.19 91 GLU A CA 1
ATOM 672 C C . GLU A 1 91 ? 7.756 3.126 -2.384 1.00 97.19 91 GLU A C 1
ATOM 674 O O . GLU A 1 91 ? 7.700 2.604 -1.269 1.00 97.19 91 GLU A O 1
ATOM 679 N N . MET A 1 92 ? 8.036 2.409 -3.478 1.00 97.50 92 MET A N 1
ATOM 680 C CA . MET A 1 92 ? 8.305 0.967 -3.444 1.00 97.50 92 MET A CA 1
ATOM 681 C C . MET A 1 92 ? 9.497 0.634 -2.537 1.00 97.50 92 MET A C 1
ATOM 683 O O . MET A 1 92 ? 9.423 -0.277 -1.705 1.00 97.50 92 MET A O 1
ATOM 687 N N . ARG A 1 93 ? 10.597 1.386 -2.652 1.00 96.31 93 ARG A N 1
ATOM 688 C CA . ARG A 1 93 ? 11.787 1.198 -1.815 1.00 96.31 93 ARG A CA 1
ATOM 689 C C . ARG A 1 93 ? 11.471 1.436 -0.339 1.00 96.31 93 ARG A C 1
ATOM 691 O O . ARG A 1 93 ? 11.837 0.603 0.492 1.00 96.31 93 ARG A O 1
ATOM 698 N N . HIS A 1 94 ? 10.799 2.535 -0.003 1.00 97.19 94 HIS A N 1
ATOM 699 C CA . HIS A 1 94 ? 10.449 2.851 1.381 1.00 97.19 94 HIS A CA 1
ATOM 700 C C . HIS A 1 94 ? 9.470 1.832 1.967 1.00 97.19 94 HIS A C 1
ATOM 702 O O . HIS A 1 94 ? 9.714 1.347 3.072 1.00 97.19 94 HIS A O 1
ATOM 708 N N . ALA A 1 95 ? 8.445 1.416 1.215 1.00 97.94 95 ALA A N 1
ATOM 709 C CA . ALA A 1 95 ? 7.544 0.339 1.624 1.00 97.94 95 ALA A CA 1
ATOM 710 C C . ALA A 1 95 ? 8.326 -0.936 1.970 1.00 97.94 95 ALA A C 1
ATOM 712 O O . ALA A 1 95 ? 8.128 -1.520 3.032 1.00 97.94 95 ALA A O 1
ATOM 713 N N . ALA A 1 96 ? 9.271 -1.344 1.117 1.00 97.69 96 ALA A N 1
ATOM 714 C CA . ALA A 1 96 ? 10.059 -2.553 1.339 1.00 97.69 96 ALA A CA 1
ATOM 715 C C . ALA A 1 96 ? 10.980 -2.462 2.565 1.00 97.69 96 ALA A C 1
ATOM 717 O O . ALA A 1 96 ? 11.154 -3.458 3.272 1.00 97.69 96 ALA A O 1
ATOM 718 N N . LEU A 1 97 ? 11.642 -1.319 2.771 1.00 97.88 97 LEU A N 1
ATOM 719 C CA . LEU A 1 97 ? 12.653 -1.145 3.817 1.00 97.88 97 LEU A CA 1
ATOM 720 C C . LEU A 1 97 ? 12.031 -0.909 5.196 1.00 97.88 97 LEU A C 1
ATOM 722 O O . LEU A 1 97 ? 12.522 -1.469 6.174 1.00 97.88 97 LEU A O 1
ATOM 726 N N . LEU A 1 98 ? 10.930 -0.156 5.279 1.00 97.12 98 LEU A N 1
ATOM 727 C CA . LEU A 1 98 ? 10.246 0.106 6.549 1.00 97.12 98 LEU A CA 1
ATOM 728 C C . LEU A 1 98 ? 9.790 -1.180 7.232 1.00 97.12 98 LEU A C 1
ATOM 730 O O . LEU A 1 98 ? 10.024 -1.363 8.426 1.00 97.12 98 LEU A O 1
ATOM 734 N N . GLN A 1 99 ? 9.217 -2.110 6.464 1.00 97.75 99 GLN A N 1
ATOM 735 C CA . GLN A 1 99 ? 8.776 -3.391 7.017 1.00 97.75 99 GLN A CA 1
ATOM 736 C C . GLN A 1 99 ? 9.946 -4.253 7.493 1.00 97.75 99 GLN A C 1
ATOM 738 O O . GLN A 1 99 ? 9.797 -5.014 8.444 1.00 97.75 99 GLN A O 1
ATOM 743 N N . LYS A 1 100 ? 11.132 -4.113 6.886 1.00 97.69 100 LYS A N 1
ATOM 744 C CA . LYS A 1 100 ? 12.322 -4.860 7.316 1.00 97.69 100 LYS A CA 1
ATOM 745 C C . LYS A 1 100 ? 12.844 -4.394 8.665 1.00 97.69 100 LYS A C 1
ATOM 747 O O . LYS A 1 100 ? 13.240 -5.223 9.477 1.00 97.69 100 LYS A O 1
ATOM 752 N N . VAL A 1 101 ? 12.805 -3.086 8.909 1.00 96.44 101 VAL A N 1
ATOM 7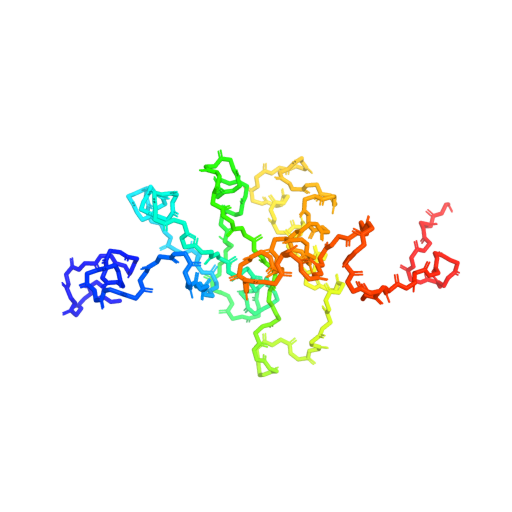53 C CA . VAL A 1 101 ? 13.151 -2.514 10.216 1.00 96.44 101 VAL A CA 1
ATOM 754 C C . VAL A 1 101 ? 12.142 -2.953 11.278 1.00 96.44 101 VAL A C 1
ATOM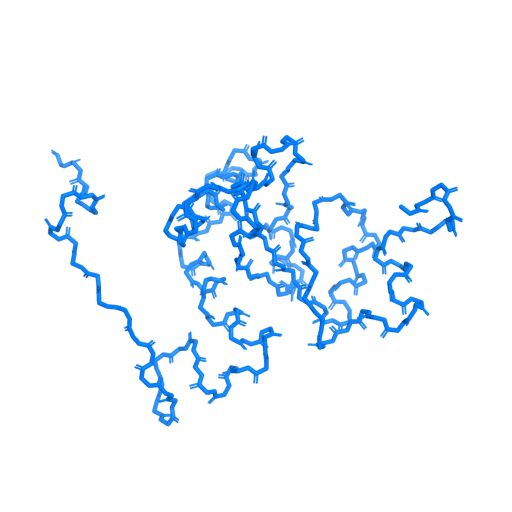 756 O O . VAL A 1 101 ? 12.540 -3.317 12.379 1.00 96.44 101 VAL A O 1
ATOM 759 N N . ALA A 1 102 ? 10.849 -2.959 10.949 1.00 94.88 102 ALA A N 1
ATOM 760 C CA . ALA A 1 102 ? 9.793 -3.275 11.908 1.00 94.88 102 ALA A CA 1
ATOM 761 C C . ALA A 1 102 ? 9.616 -4.780 12.188 1.00 94.88 102 ALA A C 1
ATOM 763 O O . ALA A 1 102 ? 9.219 -5.156 13.288 1.00 94.88 102 ALA A O 1
ATOM 764 N N . SER A 1 103 ? 9.850 -5.648 11.199 1.00 95.56 103 SER A N 1
ATOM 765 C CA . SER A 1 103 ? 9.421 -7.058 11.245 1.00 95.56 103 SER A CA 1
ATOM 766 C C . SER A 1 103 ? 10.453 -8.045 10.685 1.00 95.56 103 SER A C 1
ATOM 768 O O . SER A 1 103 ? 10.145 -9.216 10.474 1.00 95.56 103 SER A O 1
ATOM 770 N N . GLY A 1 104 ? 11.691 -7.596 10.468 1.00 96.62 104 GLY A N 1
ATOM 771 C CA . GLY A 1 104 ? 12.809 -8.440 10.051 1.00 96.62 104 GLY A CA 1
ATOM 772 C C . GLY A 1 104 ? 13.023 -8.511 8.532 1.00 96.62 104 GLY A C 1
ATOM 773 O O . GLY A 1 104 ? 12.163 -8.135 7.735 1.00 96.62 104 GLY A O 1
ATOM 774 N N . PRO A 1 105 ? 14.186 -9.017 8.085 1.00 96.06 105 PRO A N 1
ATOM 775 C CA . PRO A 1 105 ? 14.669 -8.860 6.708 1.00 96.06 105 PRO A CA 1
ATOM 776 C C . PRO A 1 105 ? 13.771 -9.49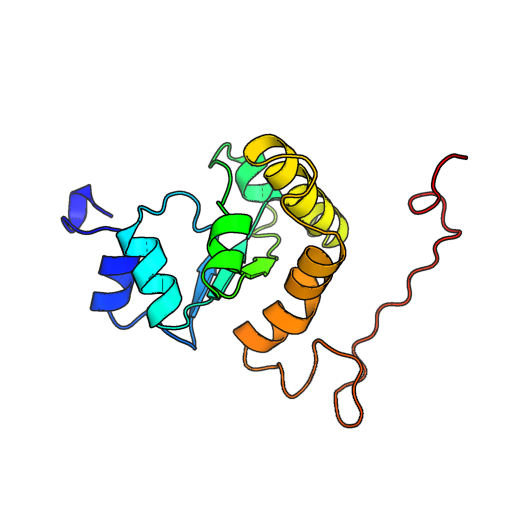8 5.635 1.00 96.06 105 PRO A C 1
ATOM 778 O O . PRO A 1 105 ? 13.796 -9.063 4.483 1.00 96.06 105 PRO A O 1
ATOM 781 N N . ALA A 1 106 ? 12.963 -10.494 6.005 1.00 95.56 106 ALA A N 1
ATOM 782 C CA . ALA A 1 106 ? 12.064 -11.213 5.104 1.00 95.56 106 ALA A CA 1
ATOM 783 C C . ALA A 1 106 ? 10.618 -10.676 5.094 1.00 95.56 106 ALA A C 1
ATOM 785 O O . ALA A 1 106 ? 9.781 -11.222 4.382 1.00 95.56 106 ALA A O 1
ATOM 786 N N . ALA A 1 107 ? 10.312 -9.616 5.853 1.00 96.69 107 ALA A N 1
ATOM 787 C CA . ALA A 1 107 ? 8.938 -9.169 6.107 1.00 96.69 107 ALA A CA 1
ATOM 788 C C . ALA A 1 107 ? 8.144 -8.758 4.855 1.00 96.69 107 ALA A C 1
ATOM 790 O O . ALA A 1 107 ? 6.930 -8.941 4.809 1.00 96.69 107 ALA A O 1
ATOM 791 N N . LEU A 1 108 ? 8.814 -8.182 3.850 1.00 97.50 108 LEU A N 1
ATOM 792 C CA . LEU A 1 108 ? 8.178 -7.781 2.596 1.00 97.50 108 LEU A CA 1
ATOM 793 C C . LEU A 1 108 ? 9.145 -7.940 1.417 1.00 97.50 108 LEU A C 1
ATOM 795 O O . LEU A 1 108 ? 10.207 -7.300 1.357 1.00 97.50 108 LEU A O 1
ATOM 799 N N . THR A 1 109 ? 8.774 -8.816 0.486 1.00 97.44 109 THR A N 1
ATOM 800 C CA . THR A 1 109 ? 9.568 -9.146 -0.705 1.00 97.44 109 THR A CA 1
ATOM 801 C C . THR A 1 109 ? 9.415 -8.090 -1.799 1.00 97.44 109 THR A C 1
ATOM 803 O O . THR A 1 109 ? 8.405 -7.391 -1.878 1.00 97.44 109 THR A O 1
ATOM 806 N N . ALA A 1 110 ? 10.401 -8.002 -2.697 1.00 96.31 110 ALA A N 1
ATOM 807 C CA . ALA A 1 110 ? 10.336 -7.097 -3.847 1.00 96.31 110 ALA A CA 1
ATOM 808 C C . ALA A 1 110 ? 9.125 -7.387 -4.757 1.00 96.31 110 ALA A C 1
ATOM 810 O O . ALA A 1 110 ? 8.486 -6.457 -5.240 1.00 96.31 110 ALA A O 1
ATOM 811 N N . TRP A 1 111 ? 8.760 -8.662 -4.938 1.00 97.00 111 TRP A N 1
ATOM 812 C CA . TRP A 1 111 ? 7.596 -9.051 -5.741 1.00 97.00 111 TRP A CA 1
ATOM 813 C C . TRP A 1 111 ? 6.265 -8.648 -5.106 1.00 97.00 111 TRP A C 1
ATOM 815 O O . TRP A 1 111 ? 5.376 -8.191 -5.821 1.00 97.00 111 TRP A O 1
ATOM 825 N N . GLN A 1 112 ? 6.123 -8.763 -3.781 1.00 98.31 112 GLN A N 1
ATOM 826 C CA . GLN A 1 112 ? 4.935 -8.251 -3.090 1.00 98.31 112 GLN A CA 1
ATOM 827 C C . GLN A 1 112 ? 4.805 -6.739 -3.291 1.00 98.31 112 GLN A C 1
ATOM 829 O O . GLN A 1 112 ? 3.737 -6.270 -3.667 1.00 98.31 112 GLN A O 1
ATOM 834 N N . VAL A 1 113 ? 5.901 -5.990 -3.143 1.00 98.38 113 VAL A N 1
ATOM 835 C CA . VAL A 1 113 ? 5.918 -4.537 -3.377 1.00 98.38 113 VAL A CA 1
ATOM 836 C C . VAL A 1 113 ? 5.549 -4.188 -4.821 1.00 98.38 113 VAL A C 1
ATOM 838 O O . VAL A 1 113 ? 4.709 -3.318 -5.040 1.00 98.38 113 VAL A O 1
ATOM 841 N N . ALA A 1 114 ? 6.114 -4.887 -5.808 1.00 97.69 114 ALA A N 1
ATOM 842 C CA . ALA A 1 114 ? 5.782 -4.670 -7.214 1.00 97.69 114 ALA A CA 1
ATOM 843 C C . ALA A 1 114 ? 4.295 -4.939 -7.497 1.00 97.69 114 ALA A C 1
ATOM 845 O O . ALA A 1 114 ? 3.657 -4.167 -8.211 1.00 97.69 114 ALA A O 1
ATOM 846 N N . ARG A 1 115 ? 3.710 -5.984 -6.894 1.00 98.25 115 ARG A N 1
ATOM 847 C CA . ARG A 1 115 ? 2.266 -6.260 -6.984 1.00 98.25 115 ARG A CA 1
ATOM 848 C C . ARG A 1 115 ? 1.423 -5.168 -6.328 1.00 98.25 115 ARG A C 1
ATOM 850 O O . ARG A 1 115 ? 0.441 -4.742 -6.931 1.00 98.25 115 ARG A O 1
ATOM 857 N N . MET A 1 116 ? 1.821 -4.679 -5.149 1.00 98.62 116 MET A N 1
ATOM 858 C CA . MET A 1 116 ? 1.164 -3.547 -4.476 1.00 98.62 116 MET A CA 1
ATOM 859 C C . MET A 1 116 ? 1.153 -2.291 -5.363 1.00 98.62 116 MET A C 1
ATOM 861 O O . MET A 1 116 ? 0.167 -1.558 -5.383 1.00 98.62 116 MET A O 1
ATOM 865 N N . ALA A 1 117 ? 2.233 -2.065 -6.120 1.00 98.00 117 ALA A N 1
ATOM 866 C CA . ALA A 1 117 ? 2.379 -0.952 -7.059 1.00 98.00 117 ALA A CA 1
ATOM 867 C C . ALA A 1 117 ? 1.595 -1.121 -8.376 1.00 98.00 117 ALA A C 1
ATOM 869 O O . ALA A 1 117 ? 1.462 -0.162 -9.130 1.00 98.00 117 ALA A O 1
ATOM 870 N N . THR A 1 118 ? 1.119 -2.333 -8.688 1.00 98.44 118 THR A N 1
ATOM 871 C CA . THR A 1 118 ? 0.533 -2.680 -9.993 1.00 98.44 118 THR A CA 1
ATOM 872 C C . THR A 1 118 ? -0.817 -3.380 -9.832 1.00 98.44 118 THR A C 1
ATOM 874 O O . THR A 1 118 ? -1.846 -2.714 -9.723 1.00 98.44 118 THR A O 1
ATOM 877 N N . ALA A 1 119 ? -0.830 -4.714 -9.795 1.00 98.38 119 ALA A N 1
ATOM 878 C CA . ALA A 1 119 ? -2.028 -5.545 -9.798 1.00 98.38 119 ALA A CA 1
ATOM 879 C C . ALA A 1 119 ? -2.992 -5.218 -8.648 1.00 98.38 119 ALA A C 1
ATOM 881 O O . ALA A 1 119 ? -4.196 -5.111 -8.877 1.00 98.38 119 ALA A O 1
ATOM 882 N N . GLU A 1 120 ? -2.481 -5.011 -7.431 1.00 98.44 120 GLU A N 1
ATOM 883 C CA . GLU A 1 120 ? -3.336 -4.706 -6.278 1.00 98.44 120 GLU A CA 1
ATOM 884 C C . GLU A 1 120 ? -3.917 -3.290 -6.370 1.00 98.44 120 GLU A C 1
ATOM 886 O O . GLU A 1 120 ? -5.080 -3.083 -6.030 1.00 98.44 120 GLU A O 1
ATOM 891 N N . GLY A 1 121 ? -3.150 -2.328 -6.897 1.00 97.81 121 GLY A N 1
ATOM 892 C CA . GLY A 1 121 ? -3.632 -0.977 -7.192 1.00 97.81 121 GLY A CA 1
ATOM 893 C C . GLY A 1 121 ? -4.761 -0.983 -8.223 1.00 97.81 121 GLY A C 1
ATOM 894 O O . GLY A 1 121 ? -5.825 -0.413 -7.986 1.00 97.81 121 GLY A O 1
ATOM 895 N N . ALA A 1 122 ? -4.569 -1.695 -9.336 1.00 98.12 122 ALA A N 1
ATOM 896 C CA . ALA A 1 122 ? -5.596 -1.843 -10.364 1.00 98.12 122 ALA A CA 1
ATOM 897 C C . ALA A 1 122 ? -6.851 -2.537 -9.815 1.00 98.12 122 ALA A C 1
ATOM 899 O O . ALA A 1 122 ? -7.963 -2.071 -10.053 1.00 98.12 122 ALA A O 1
ATOM 900 N N . ALA A 1 123 ? -6.694 -3.617 -9.045 1.00 97.56 123 ALA A N 1
ATOM 901 C CA . ALA A 1 123 ? -7.816 -4.322 -8.431 1.00 97.56 123 ALA A CA 1
ATOM 902 C C . ALA A 1 123 ? -8.595 -3.434 -7.445 1.00 97.56 123 ALA A C 1
ATOM 904 O O . ALA A 1 123 ? -9.822 -3.405 -7.507 1.00 97.56 123 ALA A O 1
ATOM 905 N N . ALA A 1 124 ? -7.903 -2.675 -6.588 1.00 97.81 124 ALA A N 1
ATOM 906 C CA . ALA A 1 124 ? -8.528 -1.759 -5.630 1.00 97.81 124 ALA A CA 1
ATOM 907 C C . ALA A 1 124 ? -9.334 -0.637 -6.306 1.00 97.81 124 ALA A C 1
ATOM 909 O O . ALA A 1 124 ? -10.323 -0.172 -5.751 1.00 97.81 124 ALA A O 1
ATOM 910 N N . LEU A 1 125 ? -8.928 -0.220 -7.507 1.00 97.06 125 LEU A N 1
ATOM 911 C CA . LEU A 1 125 ? -9.612 0.810 -8.293 1.00 97.06 125 LEU A CA 1
ATOM 912 C C . LEU A 1 125 ? -10.679 0.245 -9.250 1.00 97.06 125 LEU A C 1
ATOM 914 O O . LEU A 1 125 ? -11.212 0.987 -10.072 1.00 97.06 125 LEU A O 1
ATOM 918 N N . GLY A 1 126 ? -10.977 -1.059 -9.198 1.00 96.81 126 GLY A N 1
ATOM 919 C CA . GLY A 1 126 ? -11.928 -1.699 -10.118 1.00 96.81 126 GLY A CA 1
ATOM 920 C C . GLY A 1 126 ? -11.413 -1.838 -11.558 1.00 96.81 126 GLY A C 1
ATOM 921 O O . GLY A 1 126 ? -12.181 -2.120 -12.473 1.00 96.81 126 GLY A O 1
ATOM 922 N N . LEU A 1 127 ? -10.107 -1.667 -11.771 1.00 97.75 127 LEU A N 1
ATOM 923 C CA . LEU A 1 127 ? -9.434 -1.713 -13.072 1.00 97.75 127 LEU A CA 1
ATOM 924 C C . LEU A 1 127 ? -8.689 -3.030 -13.321 1.00 97.75 127 LEU A C 1
ATOM 926 O O . LEU A 1 127 ? -8.036 -3.175 -14.350 1.00 97.75 127 LEU A O 1
ATOM 930 N N . GLY A 1 128 ? -8.785 -4.012 -12.419 1.00 97.44 128 GLY A N 1
ATOM 931 C CA . GLY A 1 128 ? -8.037 -5.273 -12.521 1.00 97.44 128 GLY A CA 1
ATOM 932 C C . GLY A 1 128 ? -8.333 -6.097 -13.784 1.00 97.44 128 GLY A C 1
ATOM 933 O O . GLY A 1 128 ? -7.472 -6.852 -14.232 1.00 97.44 128 GLY A O 1
ATOM 934 N N . ALA A 1 129 ? -9.513 -5.938 -14.395 1.00 97.81 129 ALA A N 1
ATOM 935 C CA . ALA A 1 129 ? -9.847 -6.547 -15.688 1.00 97.81 129 ALA A CA 1
ATOM 936 C C . ALA A 1 129 ? -9.234 -5.800 -16.890 1.00 97.81 129 ALA A C 1
ATOM 938 O O . ALA A 1 129 ? -9.168 -6.350 -17.984 1.00 97.81 129 ALA A O 1
ATOM 939 N N . VAL A 1 130 ? -8.785 -4.559 -16.688 1.00 98.12 130 VAL A N 1
ATOM 940 C CA . VAL A 1 130 ? -8.282 -3.657 -17.733 1.00 98.12 130 VAL A CA 1
ATOM 941 C C . VAL A 1 130 ? -6.759 -3.557 -17.700 1.00 98.12 130 VAL A C 1
ATOM 943 O O . VAL A 1 130 ? -6.144 -3.545 -18.760 1.00 98.12 130 VAL A O 1
ATOM 946 N N . CYS A 1 131 ? -6.134 -3.483 -16.522 1.00 98.19 131 CYS A N 1
ATOM 947 C CA . CYS A 1 131 ? -4.687 -3.305 -16.372 1.00 98.19 131 CYS A CA 1
ATOM 948 C C . CYS A 1 131 ? -4.142 -3.937 -15.073 1.00 98.19 131 CYS A C 1
ATOM 950 O O . CYS A 1 131 ? -4.841 -4.672 -14.373 1.00 98.19 131 CYS A O 1
ATOM 952 N N . GLY A 1 132 ? -2.865 -3.676 -14.768 1.00 97.38 132 GLY A N 1
ATOM 953 C CA . GLY A 1 132 ? -2.176 -4.128 -13.551 1.00 97.38 132 GLY A CA 1
ATOM 954 C C . GLY A 1 132 ? -1.361 -5.416 -13.711 1.00 97.38 132 GLY A C 1
ATOM 955 O O . GLY A 1 132 ? -0.498 -5.690 -12.881 1.00 97.38 132 GLY A O 1
ATOM 956 N N . THR A 1 133 ? -1.580 -6.178 -14.784 1.00 98.19 133 THR A N 1
ATOM 957 C CA . THR A 1 133 ? -0.816 -7.383 -15.147 1.00 98.19 133 THR A CA 1
ATOM 958 C C . THR A 1 133 ? -0.648 -7.477 -16.665 1.00 98.19 133 THR A C 1
ATOM 960 O O . THR A 1 133 ? -1.419 -6.882 -17.420 1.00 98.19 133 THR A O 1
ATOM 963 N N . ILE A 1 134 ? 0.357 -8.234 -17.116 1.00 97.88 134 ILE A N 1
ATOM 964 C CA . ILE A 1 134 ? 0.603 -8.508 -18.538 1.00 97.88 134 ILE A CA 1
ATOM 965 C C . ILE A 1 134 ? -0.130 -9.798 -18.909 1.00 97.88 134 ILE A C 1
ATOM 967 O O . ILE A 1 134 ? 0.378 -10.897 -18.699 1.00 97.88 134 ILE A O 1
ATOM 971 N N . GLU A 1 135 ? -1.345 -9.657 -19.430 1.00 98.06 135 GLU A N 1
ATOM 972 C CA . GLU A 1 135 ? -2.211 -10.766 -19.831 1.00 98.06 135 GLU A CA 1
ATOM 973 C C . GLU A 1 135 ? -2.928 -10.422 -21.142 1.00 98.06 135 GLU A C 1
ATOM 975 O O . GLU A 1 135 ? -3.208 -9.254 -21.427 1.00 98.06 135 GLU A O 1
ATOM 980 N N . VAL A 1 136 ? -3.237 -11.440 -21.947 1.00 98.12 136 VAL A N 1
ATOM 981 C CA . VAL A 1 136 ? -3.965 -11.260 -23.211 1.00 98.12 136 VAL A CA 1
ATOM 982 C C . VAL A 1 136 ? -5.321 -10.603 -22.940 1.00 98.12 136 VAL A C 1
ATOM 984 O O . VAL A 1 136 ? -6.060 -11.031 -22.058 1.00 98.12 136 VAL A O 1
ATOM 987 N N . GLY A 1 137 ? -5.651 -9.566 -23.712 1.00 97.69 137 GLY A N 1
ATOM 988 C CA . GLY A 1 137 ? -6.915 -8.831 -23.597 1.00 97.69 137 GLY A CA 1
ATOM 989 C C . GLY A 1 137 ? -6.888 -7.632 -22.642 1.00 97.69 137 GLY A C 1
ATOM 990 O O . GLY A 1 137 ? -7.804 -6.815 -22.703 1.00 97.69 137 GLY A O 1
ATOM 991 N N . LYS A 1 138 ? -5.845 -7.470 -21.813 1.00 98.44 138 LYS A N 1
ATOM 992 C CA . LYS A 1 138 ? -5.648 -6.259 -20.997 1.00 98.44 138 LYS A CA 1
ATOM 993 C C . LYS A 1 138 ? -4.969 -5.140 -21.792 1.00 98.44 138 LYS A C 1
ATOM 995 O O . LYS A 1 138 ? -4.313 -5.377 -22.807 1.00 98.44 138 LYS A O 1
ATOM 1000 N N . ARG A 1 139 ? -5.129 -3.899 -21.327 1.00 98.19 139 ARG A N 1
ATOM 1001 C CA . ARG A 1 139 ? -4.492 -2.703 -21.892 1.00 98.19 139 ARG A CA 1
ATOM 1002 C C . ARG A 1 139 ? -2.972 -2.783 -21.727 1.00 98.19 139 ARG A C 1
ATOM 1004 O O . ARG A 1 139 ? -2.476 -3.214 -20.689 1.00 98.19 139 ARG A O 1
ATOM 1011 N N . ALA A 1 140 ? -2.237 -2.319 -22.735 1.00 97.38 140 ALA A N 1
ATOM 1012 C CA . ALA A 1 140 ? -0.775 -2.306 -22.752 1.00 97.38 140 ALA A CA 1
ATOM 1013 C C . ALA A 1 140 ? -0.174 -1.148 -21.922 1.00 97.38 140 ALA A C 1
ATOM 1015 O O . ALA A 1 140 ? 0.588 -0.333 -22.438 1.00 97.38 140 ALA A O 1
ATOM 1016 N N . ASP A 1 141 ? -0.507 -1.082 -20.631 1.00 97.25 141 ASP A N 1
ATOM 1017 C CA . ASP A 1 141 ? 0.104 -0.146 -19.678 1.00 97.25 141 ASP A CA 1
ATOM 1018 C C . ASP A 1 141 ? 1.439 -0.719 -19.189 1.00 97.25 141 ASP A C 1
ATOM 1020 O O . ASP A 1 141 ? 1.499 -1.438 -18.190 1.00 97.25 141 ASP A O 1
ATOM 1024 N N . VAL A 1 142 ? 2.513 -0.450 -19.931 1.00 96.44 142 VAL A N 1
ATOM 1025 C CA . VAL A 1 142 ? 3.828 -1.061 -19.699 1.00 96.44 142 VAL A CA 1
ATOM 1026 C C . VAL A 1 142 ? 4.878 0.006 -19.415 1.00 96.44 142 VAL A C 1
ATOM 1028 O O . VAL A 1 142 ? 4.948 1.029 -20.092 1.00 96.44 142 VAL A O 1
ATOM 1031 N N . VAL A 1 143 ? 5.736 -0.269 -18.432 1.00 93.50 143 VAL A N 1
ATOM 1032 C CA . VAL A 1 143 ? 6.948 0.505 -18.151 1.00 93.50 143 VAL A CA 1
ATOM 1033 C C . VAL A 1 143 ? 8.154 -0.374 -18.467 1.00 93.50 143 VAL A C 1
ATOM 1035 O O . VAL A 1 143 ? 8.286 -1.468 -17.919 1.00 93.50 143 VAL A O 1
ATOM 1038 N N . LEU A 1 144 ? 9.033 0.095 -19.353 1.00 92.44 144 LEU A N 1
ATOM 1039 C CA . LEU A 1 144 ? 10.306 -0.562 -19.640 1.00 92.44 144 LEU A CA 1
ATOM 1040 C C . LEU A 1 144 ? 11.374 -0.040 -18.676 1.00 92.44 144 LEU A C 1
ATOM 1042 O O . LEU A 1 144 ? 11.575 1.169 -18.573 1.00 92.44 144 LEU A O 1
ATOM 1046 N N . LEU A 1 145 ? 12.066 -0.949 -17.990 1.00 88.75 145 LEU A N 1
ATOM 1047 C CA . LEU A 1 145 ? 13.162 -0.615 -17.083 1.00 88.75 145 LEU A CA 1
ATOM 1048 C C . LEU A 1 145 ? 14.483 -1.060 -17.695 1.00 88.75 145 LEU A C 1
ATOM 1050 O O . LEU A 1 145 ? 14.657 -2.240 -17.992 1.00 88.75 145 LEU A O 1
ATOM 1054 N N . ASP A 1 146 ? 15.407 -0.118 -17.856 1.00 87.62 146 ASP A N 1
ATOM 1055 C CA . ASP A 1 146 ? 16.776 -0.402 -18.273 1.00 87.62 146 ASP A CA 1
ATOM 1056 C C . ASP A 1 146 ? 17.666 -0.600 -17.030 1.00 87.62 146 ASP A C 1
ATOM 1058 O O . ASP A 1 146 ? 17.985 0.375 -16.342 1.00 87.62 146 ASP A O 1
ATOM 1062 N N . PRO A 1 147 ? 18.092 -1.839 -16.718 1.00 79.12 147 PRO A N 1
ATOM 1063 C CA . PRO A 1 147 ? 18.943 -2.109 -15.564 1.00 79.12 147 PRO A CA 1
ATOM 1064 C C . PRO A 1 147 ? 20.384 -1.614 -1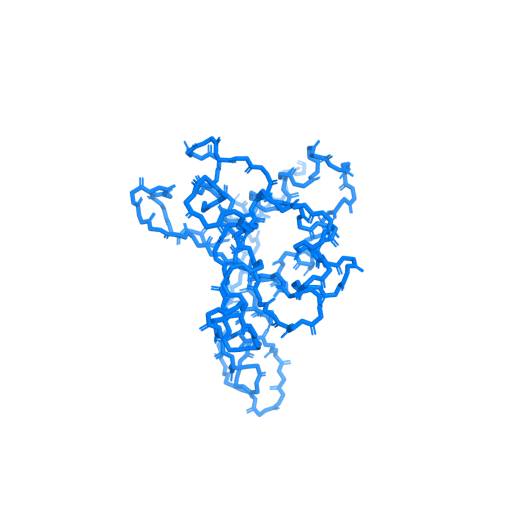5.760 1.00 79.12 147 PRO A C 1
ATOM 1066 O O . PRO A 1 147 ? 21.154 -1.604 -14.801 1.00 79.12 147 PRO A O 1
ATOM 1069 N N . SER A 1 148 ? 20.775 -1.227 -16.980 1.00 80.88 148 SER A N 1
ATOM 1070 C CA . SER A 1 148 ? 22.104 -0.689 -17.278 1.00 80.88 148 SER A CA 1
ATOM 1071 C C . SER A 1 148 ? 22.236 0.802 -16.947 1.00 80.88 148 SER A C 1
ATOM 1073 O O . SER A 1 148 ? 23.356 1.293 -16.766 1.00 80.88 148 SER A O 1
ATOM 1075 N N . ALA A 1 149 ? 21.113 1.506 -16.772 1.00 72.75 149 ALA A N 1
ATOM 1076 C CA . ALA A 1 149 ? 21.092 2.864 -16.251 1.00 72.75 149 ALA A CA 1
ATOM 1077 C C . ALA A 1 149 ? 21.619 2.882 -14.801 1.00 72.75 149 ALA A C 1
ATOM 1079 O O . ALA A 1 149 ? 21.221 2.076 -13.959 1.00 72.75 149 ALA A O 1
ATOM 1080 N N . GLY A 1 150 ? 22.540 3.803 -14.498 1.00 63.66 150 GLY A N 1
ATOM 1081 C CA . GLY A 1 150 ? 23.436 3.727 -13.332 1.00 63.66 150 GLY A CA 1
ATOM 1082 C C . GLY A 1 150 ? 22.798 3.595 -11.938 1.00 63.66 150 GLY A C 1
ATOM 1083 O O . GLY A 1 150 ? 23.489 3.187 -11.014 1.00 63.66 150 GLY A O 1
ATOM 1084 N N . PHE A 1 151 ? 21.504 3.880 -11.767 1.00 65.12 151 PHE A N 1
ATOM 1085 C CA . PHE A 1 151 ? 20.798 3.750 -10.482 1.00 65.12 151 PHE A CA 1
ATOM 1086 C C . PHE A 1 151 ? 20.298 2.328 -10.162 1.00 65.12 151 PHE A C 1
ATOM 1088 O O . PHE A 1 151 ? 20.013 2.037 -9.002 1.00 65.12 151 PHE A O 1
ATOM 1095 N N . ALA A 1 152 ? 20.175 1.449 -11.162 1.00 60.34 152 ALA A N 1
ATOM 1096 C CA . ALA A 1 152 ? 19.626 0.096 -11.006 1.00 60.34 152 ALA A CA 1
ATOM 1097 C C . ALA A 1 152 ? 20.699 -1.006 -10.993 1.00 60.34 152 ALA A C 1
ATOM 1099 O O . ALA A 1 152 ? 20.382 -2.171 -10.746 1.00 60.34 152 ALA A O 1
ATOM 1100 N N . ARG A 1 153 ? 21.967 -0.656 -11.242 1.00 63.59 153 ARG A N 1
ATOM 1101 C CA . ARG A 1 153 ? 23.076 -1.614 -11.247 1.00 63.59 153 ARG A CA 1
ATOM 1102 C C . ARG A 1 153 ? 23.486 -1.945 -9.811 1.00 63.59 153 ARG A C 1
ATOM 1104 O O . ARG A 1 153 ? 23.868 -1.034 -9.075 1.00 63.59 153 ARG A O 1
ATOM 1111 N N . PRO A 1 154 ? 23.475 -3.225 -9.403 1.00 61.94 154 PRO A N 1
ATOM 1112 C CA . PRO A 1 154 ? 24.209 -3.641 -8.219 1.00 61.94 154 PRO A CA 1
ATOM 1113 C C . PRO A 1 154 ? 25.678 -3.256 -8.407 1.00 61.94 154 PRO A C 1
ATOM 1115 O O . PRO A 1 154 ? 26.263 -3.546 -9.452 1.00 61.94 154 PRO A O 1
ATOM 1118 N N . ILE A 1 155 ? 26.260 -2.583 -7.418 1.00 61.00 155 ILE A N 1
ATOM 1119 C CA . ILE A 1 155 ? 27.710 -2.397 -7.357 1.00 61.00 155 ILE A CA 1
ATOM 1120 C C . ILE A 1 155 ? 28.300 -3.776 -7.063 1.00 61.00 155 ILE A C 1
ATOM 1122 O O . ILE A 1 155 ? 28.106 -4.308 -5.970 1.00 61.00 155 ILE A O 1
ATOM 1126 N N . SER A 1 156 ? 28.900 -4.376 -8.088 1.00 57.09 156 SER A N 1
ATOM 1127 C CA . SER A 1 156 ? 29.719 -5.587 -7.995 1.00 57.09 156 SER A CA 1
ATOM 1128 C C . SER A 1 156 ? 31.069 -5.279 -7.372 1.00 57.09 156 SER A C 1
ATOM 1130 O O . SER A 1 156 ? 31.643 -4.248 -7.796 1.00 57.09 156 SER A O 1
#

Sequence (156 aa):
MRSRSGRANIEHLRDLGIAGPATVLAHVIHTNEEERRLLADDGTAVAHCPSSNLKLASGICPVPDYLARGIRVTLGADGAPCNDRLDPFSEMRHAALLQKVASGPAALTAWQVARMATAEGAAALGLGAVCGTIEVGKRADVVLLDPSAGFARPIS